Protein AF-A0A934XVD2-F1 (afdb_monomer_lite)

Foldseek 3Di:
DVVVVVVVVVVVVCQQQDFDQQVVVRDTGGNVVLVVVLVVQVVCVVVVNDDDRDHGDD

Structure (mmCIF, N/CA/C/O backbone):
data_AF-A0A934XVD2-F1
#
_entry.id   AF-A0A934XVD2-F1
#
loop_
_atom_site.group_PDB
_atom_site.id
_atom_site.type_symbol
_atom_site.label_atom_id
_atom_site.label_alt_id
_atom_site.label_comp_id
_atom_site.label_asym_id
_atom_site.label_entity_id
_atom_site.label_seq_id
_atom_site.pdbx_PDB_ins_code
_atom_site.Cartn_x
_atom_site.Cartn_y
_atom_site.Cartn_z
_atom_site.occupancy
_atom_site.B_iso_or_equiv
_atom_site.auth_seq_id
_atom_site.auth_comp_id
_atom_site.auth_asym_id
_atom_site.auth_atom_id
_atom_site.pdbx_PDB_model_num
ATOM 1 N N . MET A 1 1 ? 9.668 -7.105 -29.759 1.00 62.16 1 MET A N 1
ATOM 2 C CA . MET A 1 1 ? 8.510 -6.836 -28.869 1.00 62.16 1 MET A CA 1
ATOM 3 C C . MET A 1 1 ? 8.808 -7.123 -27.392 1.00 62.16 1 MET A C 1
ATOM 5 O O . MET A 1 1 ? 8.209 -6.467 -26.550 1.00 62.16 1 MET A O 1
ATOM 9 N N . GLU A 1 2 ? 9.740 -8.021 -27.047 1.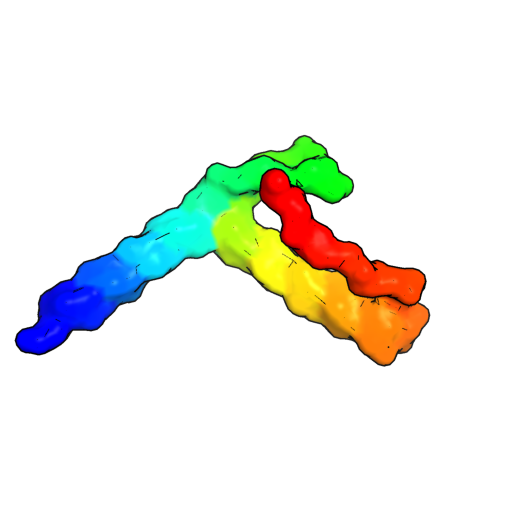00 72.81 2 GLU A N 1
ATOM 10 C CA . GLU A 1 2 ? 10.076 -8.332 -25.641 1.00 72.81 2 GLU A CA 1
ATOM 11 C C . GLU A 1 2 ? 10.659 -7.153 -24.835 1.00 72.81 2 GLU A C 1
ATOM 13 O O . GLU A 1 2 ? 10.367 -7.027 -23.645 1.00 72.81 2 GLU A O 1
ATOM 18 N N . ASP A 1 3 ? 11.401 -6.243 -25.475 1.00 88.44 3 ASP A N 1
ATOM 19 C CA . ASP A 1 3 ? 12.037 -5.108 -24.786 1.00 88.44 3 ASP A CA 1
ATOM 20 C C . ASP A 1 3 ? 11.040 -4.110 -24.186 1.00 88.44 3 ASP A C 1
ATOM 22 O O . ASP A 1 3 ? 11.286 -3.552 -23.116 1.00 88.44 3 ASP A O 1
ATOM 26 N N . GLY A 1 4 ? 9.890 -3.903 -24.837 1.00 94.38 4 GLY A N 1
ATOM 27 C CA . GLY A 1 4 ? 8.850 -3.007 -24.326 1.00 94.38 4 GLY A CA 1
ATOM 28 C C . GLY A 1 4 ? 8.234 -3.536 -23.031 1.00 94.38 4 GLY A C 1
ATOM 29 O O . GLY A 1 4 ? 8.106 -2.803 -22.051 1.00 94.38 4 GLY A O 1
ATOM 30 N N . ARG A 1 5 ? 7.935 -4.841 -22.994 1.00 95.75 5 ARG A N 1
ATOM 31 C CA . ARG A 1 5 ? 7.419 -5.515 -21.796 1.00 95.75 5 ARG A CA 1
ATOM 32 C C . ARG A 1 5 ? 8.436 -5.483 -20.658 1.00 95.75 5 ARG A C 1
ATOM 34 O O . ARG A 1 5 ? 8.059 -5.190 -19.528 1.00 95.75 5 ARG A O 1
ATOM 41 N N . ARG A 1 6 ? 9.715 -5.754 -20.945 1.00 96.44 6 ARG A N 1
ATOM 42 C CA . ARG A 1 6 ? 10.781 -5.724 -19.932 1.00 96.44 6 ARG A CA 1
ATOM 43 C C . ARG A 1 6 ? 10.912 -4.341 -19.291 1.00 96.44 6 ARG A C 1
ATOM 45 O O . ARG A 1 6 ? 10.870 -4.243 -18.070 1.00 96.44 6 ARG A O 1
ATOM 52 N N . ARG A 1 7 ? 10.975 -3.277 -20.098 1.00 96.56 7 ARG A N 1
ATOM 53 C CA . ARG A 1 7 ? 11.069 -1.893 -19.598 1.00 96.56 7 ARG A CA 1
ATOM 54 C C . ARG A 1 7 ? 9.878 -1.499 -18.732 1.00 96.56 7 ARG A C 1
ATOM 56 O O . ARG A 1 7 ? 10.060 -0.827 -17.722 1.00 96.56 7 ARG A O 1
ATOM 63 N N . LEU A 1 8 ? 8.673 -1.924 -19.112 1.00 97.38 8 LEU A N 1
ATOM 64 C CA . LEU A 1 8 ? 7.472 -1.665 -18.321 1.00 97.38 8 LEU A CA 1
ATOM 65 C C . LEU A 1 8 ? 7.540 -2.354 -16.953 1.00 97.38 8 LEU A C 1
ATOM 67 O O . LEU A 1 8 ? 7.254 -1.718 -15.942 1.00 97.38 8 LEU A O 1
ATOM 71 N N . ILE A 1 9 ? 7.951 -3.626 -16.918 1.00 97.00 9 ILE A N 1
ATOM 72 C CA . ILE A 1 9 ? 8.120 -4.376 -15.666 1.00 97.00 9 ILE A CA 1
ATOM 73 C C . ILE A 1 9 ? 9.167 -3.692 -14.781 1.00 97.00 9 ILE A C 1
ATOM 75 O O . ILE A 1 9 ? 8.903 -3.439 -13.613 1.00 97.00 9 ILE A O 1
ATOM 79 N N . GLU A 1 10 ? 10.322 -3.315 -15.330 1.00 97.62 10 GLU A N 1
ATOM 80 C CA . GLU A 1 10 ? 11.373 -2.629 -14.566 1.00 97.62 10 GLU A CA 1
ATOM 81 C C . GLU A 1 10 ? 10.912 -1.280 -13.998 1.00 97.62 10 GLU A C 1
ATOM 83 O O . GLU A 1 10 ? 11.215 -0.955 -12.850 1.00 97.62 10 GLU A O 1
ATOM 88 N N . ALA A 1 11 ? 10.175 -0.488 -14.782 1.00 97.75 11 ALA A N 1
ATOM 89 C CA . ALA A 1 11 ? 9.614 0.777 -14.317 1.00 97.75 11 ALA A CA 1
ATOM 90 C C . ALA A 1 11 ? 8.586 0.559 -13.197 1.00 97.75 11 ALA A C 1
ATOM 92 O O . ALA A 1 11 ? 8.614 1.269 -12.191 1.00 97.75 11 ALA A O 1
ATOM 93 N N . HIS A 1 12 ? 7.726 -0.451 -13.340 1.00 97.94 12 HIS A N 1
ATOM 94 C CA . HIS A 1 12 ? 6.745 -0.816 -12.325 1.00 97.94 12 HIS A CA 1
ATOM 95 C C . HIS A 1 12 ? 7.412 -1.267 -11.020 1.00 97.94 12 HIS A C 1
ATOM 97 O O . HIS A 1 12 ? 7.068 -0.762 -9.953 1.00 97.94 12 HIS A O 1
ATOM 103 N N . GLU A 1 13 ? 8.404 -2.157 -11.089 1.00 98.12 13 GLU A N 1
ATOM 104 C CA . GLU A 1 13 ? 9.145 -2.619 -9.910 1.00 98.12 13 GLU A CA 1
ATOM 105 C C . GLU A 1 13 ? 9.845 -1.454 -9.194 1.00 98.12 13 GLU A C 1
ATOM 107 O O . GLU A 1 13 ? 9.772 -1.343 -7.968 1.00 98.12 13 GLU A O 1
ATOM 112 N N . LYS A 1 14 ? 10.447 -0.519 -9.945 1.00 98.00 14 LYS A N 1
ATOM 113 C CA . LYS A 1 14 ? 11.029 0.710 -9.378 1.00 98.00 14 LYS A CA 1
ATOM 114 C C . LYS A 1 14 ? 9.984 1.576 -8.676 1.00 98.00 14 LYS A C 1
ATOM 116 O O . LYS A 1 14 ? 10.241 2.073 -7.580 1.00 98.00 14 LYS A O 1
ATOM 121 N N . GLN A 1 15 ? 8.804 1.740 -9.269 1.00 97.50 15 GLN A N 1
ATOM 122 C CA . GLN A 1 15 ? 7.715 2.495 -8.652 1.00 97.50 15 GLN A CA 1
ATOM 123 C C . GLN A 1 15 ? 7.217 1.817 -7.366 1.00 97.50 15 GLN A C 1
ATOM 125 O O . GLN A 1 15 ? 7.028 2.484 -6.354 1.00 97.50 15 GLN A O 1
ATOM 130 N N . MET A 1 16 ? 7.067 0.491 -7.364 1.00 97.94 16 MET A N 1
ATOM 131 C CA . MET A 1 16 ? 6.657 -0.279 -6.182 1.00 97.94 16 MET A CA 1
ATOM 132 C C . MET A 1 16 ? 7.658 -0.181 -5.025 1.00 97.94 16 MET A C 1
ATOM 134 O O . MET A 1 16 ? 7.252 -0.179 -3.861 1.00 97.94 16 MET A O 1
ATOM 138 N N . ALA A 1 17 ? 8.949 -0.065 -5.338 1.00 97.94 17 ALA A N 1
ATOM 139 C CA . ALA A 1 17 ? 10.021 0.117 -4.363 1.00 97.94 17 ALA A CA 1
ATOM 140 C C . ALA A 1 17 ? 10.230 1.580 -3.928 1.00 97.94 17 ALA A C 1
ATOM 142 O O . ALA A 1 17 ? 11.024 1.830 -3.022 1.00 97.94 17 ALA A O 1
ATOM 143 N N . THR A 1 18 ? 9.551 2.548 -4.554 1.00 96.31 18 THR A N 1
ATOM 144 C CA . THR A 1 18 ? 9.748 3.974 -4.259 1.00 96.31 18 THR A CA 1
ATOM 145 C C . THR A 1 18 ? 9.337 4.279 -2.813 1.00 96.31 18 THR A C 1
ATOM 147 O O . THR A 1 18 ? 8.201 3.973 -2.435 1.00 96.31 18 THR A O 1
ATOM 150 N N . PRO A 1 19 ? 10.228 4.877 -1.997 1.00 96.31 19 PRO A N 1
ATOM 151 C CA . PRO A 1 19 ? 9.879 5.342 -0.663 1.00 96.31 19 PRO A CA 1
ATOM 152 C C . PRO A 1 19 ? 8.938 6.545 -0.749 1.00 96.31 19 PRO A C 1
ATOM 154 O O . PRO A 1 19 ? 9.278 7.557 -1.361 1.00 96.31 19 PRO A O 1
ATOM 157 N N . VAL A 1 20 ? 7.773 6.450 -0.117 1.00 94.81 20 VAL A N 1
ATOM 158 C CA . VAL A 1 20 ? 6.783 7.528 -0.028 1.00 94.81 20 VAL A CA 1
ATOM 159 C C . VAL A 1 20 ? 6.370 7.753 1.430 1.00 94.81 20 VAL A C 1
ATOM 161 O O . VAL A 1 20 ? 6.436 6.818 2.239 1.00 94.81 20 VAL A O 1
ATOM 164 N N . PRO A 1 21 ? 5.962 8.978 1.804 1.00 94.19 21 PRO A N 1
ATOM 165 C CA . PRO A 1 21 ? 5.419 9.241 3.128 1.00 94.19 21 PRO A CA 1
ATOM 166 C C . PRO A 1 21 ? 4.157 8.414 3.383 1.00 94.19 21 PRO A C 1
ATOM 168 O O . PRO A 1 21 ? 3.271 8.317 2.529 1.00 94.19 21 PRO A O 1
ATOM 171 N N . TYR A 1 22 ? 4.054 7.862 4.589 1.00 92.06 22 TYR A N 1
ATOM 172 C CA . TYR A 1 22 ? 2.861 7.204 5.096 1.00 92.06 22 TYR A CA 1
ATOM 173 C C . TYR A 1 22 ? 2.364 7.920 6.363 1.00 92.06 22 TYR A C 1
ATOM 175 O O . TYR A 1 22 ? 2.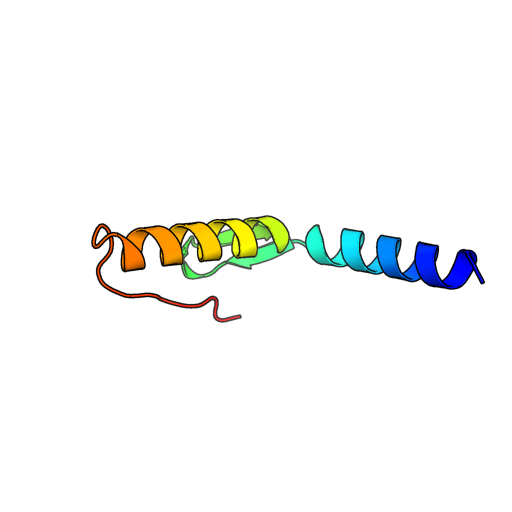735 7.549 7.485 1.00 92.06 22 TYR A O 1
ATOM 183 N N . PRO A 1 23 ? 1.506 8.951 6.211 1.00 85.38 23 PRO A N 1
ATOM 184 C CA . PRO A 1 23 ? 1.122 9.845 7.306 1.00 85.38 23 PRO A CA 1
ATOM 185 C C . PRO A 1 23 ? 0.542 9.124 8.526 1.00 85.38 23 PRO A C 1
ATOM 187 O O . PRO A 1 23 ? 0.886 9.447 9.663 1.00 85.38 23 PRO A O 1
ATOM 190 N N . ARG A 1 24 ? -0.275 8.086 8.301 1.00 84.12 24 ARG A N 1
ATOM 191 C CA . ARG A 1 24 ? -0.949 7.318 9.361 1.00 84.12 24 ARG A CA 1
ATOM 192 C C . ARG A 1 24 ? 0.030 6.652 10.332 1.00 84.12 24 ARG A C 1
ATOM 194 O O . ARG A 1 24 ? -0.264 6.548 11.519 1.00 84.12 24 ARG A O 1
ATOM 201 N N . LYS A 1 25 ? 1.193 6.227 9.832 1.00 86.94 25 LYS A N 1
ATOM 202 C CA . LYS A 1 25 ? 2.259 5.601 10.625 1.00 86.94 25 LYS A CA 1
ATOM 203 C C . LYS A 1 25 ? 3.430 6.534 10.924 1.00 86.94 25 LYS A C 1
ATOM 205 O O . LYS A 1 25 ? 4.333 6.137 11.653 1.00 86.94 25 LYS A O 1
ATOM 210 N N . LYS A 1 26 ? 3.397 7.770 10.409 1.00 90.81 26 LYS A N 1
ATOM 211 C CA . LYS A 1 26 ? 4.476 8.764 10.533 1.00 90.81 26 LYS A CA 1
ATOM 212 C C . LYS A 1 26 ? 5.837 8.201 10.096 1.00 90.81 26 LYS A C 1
ATOM 214 O O . LYS A 1 26 ? 6.862 8.507 10.697 1.00 90.81 26 LYS A O 1
ATOM 219 N N . GLU A 1 27 ? 5.836 7.371 9.055 1.00 93.62 27 GLU A N 1
ATOM 220 C CA . GLU A 1 27 ? 7.037 6.743 8.495 1.00 93.62 27 GLU A CA 1
ATOM 221 C C . GLU A 1 27 ? 7.121 6.981 6.982 1.00 93.62 27 GLU A C 1
ATOM 223 O O . GLU A 1 27 ? 6.114 7.266 6.338 1.00 93.62 27 GLU A O 1
ATOM 228 N N . THR A 1 28 ? 8.315 6.835 6.410 1.00 95.56 28 THR A N 1
ATOM 229 C CA . THR A 1 28 ? 8.514 6.740 4.957 1.00 95.56 28 THR A CA 1
ATOM 230 C C . THR A 1 28 ? 8.749 5.276 4.616 1.00 95.56 28 THR A C 1
ATOM 232 O O . THR A 1 28 ? 9.617 4.636 5.210 1.00 95.56 28 THR A O 1
ATOM 235 N N . THR A 1 29 ? 7.987 4.724 3.675 1.00 95.94 29 THR A N 1
ATOM 236 C CA . THR A 1 29 ? 8.079 3.301 3.331 1.00 95.94 29 THR A CA 1
ATOM 237 C C . THR A 1 29 ? 7.802 3.040 1.855 1.00 95.94 29 THR A C 1
ATOM 239 O O . THR A 1 29 ? 7.378 3.936 1.131 1.00 95.94 29 THR A O 1
ATOM 242 N N 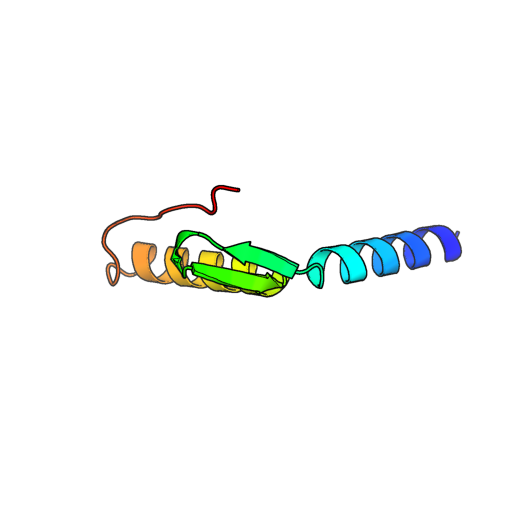. ALA A 1 30 ? 8.081 1.825 1.384 1.00 97.31 30 ALA A N 1
ATOM 243 C CA . ALA A 1 30 ? 7.854 1.455 -0.009 1.00 97.31 30 ALA A CA 1
ATOM 244 C C . ALA A 1 30 ? 6.354 1.427 -0.342 1.00 97.31 30 ALA A C 1
ATOM 246 O O . ALA A 1 30 ? 5.554 0.900 0.436 1.00 97.31 30 ALA A O 1
ATOM 247 N N . LEU A 1 31 ? 5.982 1.904 -1.534 1.00 95.75 31 LEU A N 1
ATOM 248 C CA . LEU A 1 31 ? 4.595 1.888 -2.014 1.00 95.75 31 LEU A CA 1
ATOM 249 C C . LEU A 1 31 ? 3.966 0.484 -1.950 1.00 95.75 31 LEU A C 1
ATOM 251 O O . LEU A 1 31 ? 2.815 0.343 -1.538 1.00 95.75 31 LEU A O 1
ATOM 255 N N . ARG A 1 32 ? 4.738 -0.568 -2.267 1.00 97.44 32 ARG A N 1
ATOM 256 C CA . ARG A 1 32 ? 4.296 -1.968 -2.134 1.00 97.44 32 ARG A CA 1
ATOM 257 C C . ARG A 1 32 ? 3.804 -2.298 -0.724 1.00 97.44 32 ARG A C 1
ATOM 259 O O . ARG A 1 32 ? 2.738 -2.888 -0.578 1.00 97.44 32 ARG A O 1
ATOM 266 N N . ARG A 1 33 ? 4.537 -1.873 0.309 1.00 96.12 33 ARG A N 1
ATOM 267 C CA . ARG A 1 33 ? 4.161 -2.133 1.705 1.00 96.12 33 ARG A CA 1
ATOM 268 C C . ARG A 1 33 ? 2.859 -1.427 2.072 1.00 96.12 33 ARG A C 1
ATOM 270 O O . ARG A 1 33 ? 2.032 -2.010 2.762 1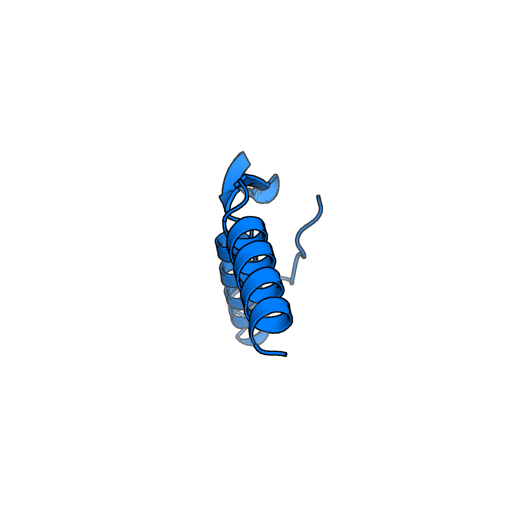.00 96.12 33 ARG A O 1
ATOM 277 N N . ILE A 1 34 ? 2.643 -0.207 1.581 1.00 95.31 34 ILE A N 1
ATOM 278 C CA . ILE A 1 34 ? 1.383 0.516 1.805 1.00 95.31 34 ILE A CA 1
ATOM 279 C C . ILE A 1 34 ? 0.211 -0.261 1.195 1.00 95.31 34 ILE A C 1
ATOM 281 O O . ILE A 1 34 ? -0.795 -0.457 1.871 1.00 95.31 34 ILE A O 1
ATOM 285 N N . ILE A 1 35 ? 0.348 -0.761 -0.037 1.00 95.19 35 ILE A N 1
ATOM 286 C CA . ILE A 1 35 ? -0.694 -1.560 -0.706 1.00 95.19 35 ILE A CA 1
ATOM 287 C C . ILE A 1 35 ? -1.012 -2.837 0.088 1.00 95.19 35 ILE A C 1
ATOM 289 O O . ILE A 1 35 ? -2.181 -3.129 0.342 1.00 95.19 35 ILE A O 1
ATOM 293 N N . GLU A 1 36 ? 0.011 -3.579 0.517 1.00 96.19 36 GLU A N 1
ATOM 294 C CA . GLU A 1 36 ? -0.156 -4.800 1.320 1.00 96.19 36 GLU A CA 1
ATOM 295 C C . GLU A 1 36 ? -0.866 -4.520 2.652 1.00 96.19 36 GLU A C 1
ATOM 297 O O . GLU A 1 36 ? -1.757 -5.263 3.072 1.00 96.19 36 GLU A O 1
ATOM 302 N N . GLU A 1 37 ? -0.505 -3.425 3.317 1.00 94.75 37 GLU A N 1
ATOM 303 C CA . GLU A 1 37 ? -1.138 -3.021 4.566 1.00 94.75 37 GLU A CA 1
ATOM 304 C C . GLU A 1 37 ? -2.589 -2.565 4.373 1.00 94.75 37 GLU A C 1
ATOM 306 O O . GLU A 1 37 ? -3.429 -2.873 5.218 1.00 94.75 37 GLU A O 1
ATOM 311 N N . GLN A 1 38 ? -2.914 -1.888 3.269 1.00 94.50 38 GLN A N 1
ATOM 312 C CA . GLN A 1 38 ? -4.292 -1.511 2.933 1.00 94.50 38 GLN A CA 1
ATOM 313 C C . GLN A 1 38 ? -5.163 -2.743 2.672 1.00 94.50 38 GLN A C 1
ATOM 315 O O . GLN A 1 38 ? -6.287 -2.811 3.170 1.00 94.50 38 GLN A O 1
ATOM 320 N N . ALA A 1 39 ? -4.630 -3.755 1.978 1.00 96.06 39 ALA A N 1
ATOM 321 C CA . ALA A 1 39 ? -5.324 -5.025 1.777 1.00 96.06 39 ALA A CA 1
ATOM 322 C C . ALA A 1 39 ? -5.620 -5.727 3.114 1.00 96.06 39 ALA A C 1
ATOM 324 O O . ALA A 1 39 ? -6.731 -6.213 3.330 1.00 96.06 39 ALA A O 1
ATOM 325 N N . ARG A 1 40 ? -4.658 -5.720 4.047 1.00 95.31 40 ARG A N 1
ATOM 326 C CA . ARG A 1 40 ? -4.856 -6.262 5.400 1.00 95.31 40 ARG A CA 1
ATOM 327 C C . ARG A 1 40 ? -5.869 -5.452 6.207 1.00 95.31 40 ARG A C 1
ATOM 329 O O . ARG A 1 40 ? -6.729 -6.036 6.854 1.00 95.31 40 ARG A O 1
ATOM 336 N N . HIS A 1 41 ? -5.794 -4.122 6.158 1.00 94.00 41 HIS A N 1
ATOM 337 C CA . HIS A 1 41 ? -6.750 -3.252 6.850 1.00 94.00 41 HIS A CA 1
ATOM 338 C C . HIS A 1 41 ? -8.174 -3.494 6.344 1.00 94.00 41 HIS A C 1
ATOM 340 O O . HIS A 1 41 ? -9.095 -3.625 7.145 1.00 94.00 41 HIS A O 1
ATOM 346 N N . LEU A 1 42 ? -8.350 -3.630 5.027 1.00 96.00 42 LEU A N 1
ATOM 347 C CA . LEU A 1 42 ? -9.635 -3.977 4.429 1.00 96.00 42 LEU A CA 1
ATOM 348 C C . LEU A 1 42 ? -10.135 -5.350 4.896 1.00 96.00 42 LEU A C 1
ATOM 350 O O . LEU A 1 42 ? -11.300 -5.465 5.265 1.00 96.00 42 LEU A O 1
ATOM 354 N N . ALA A 1 43 ? -9.269 -6.368 4.926 1.00 97.31 43 ALA A N 1
ATOM 355 C CA . ALA A 1 43 ? -9.634 -7.693 5.425 1.00 97.31 43 ALA A CA 1
ATOM 356 C C . ALA A 1 43 ? -10.138 -7.632 6.876 1.00 97.31 43 ALA A C 1
ATOM 358 O O . ALA A 1 43 ? -11.207 -8.158 7.172 1.00 97.31 43 ALA A O 1
ATOM 359 N N . ASN A 1 44 ? -9.439 -6.907 7.751 1.00 96.81 44 ASN A N 1
ATOM 360 C CA . ASN A 1 44 ? -9.842 -6.744 9.149 1.00 96.81 44 ASN A CA 1
ATOM 361 C C . ASN A 1 44 ? -11.193 -6.023 9.285 1.00 96.81 44 ASN A C 1
ATOM 363 O O . ASN A 1 44 ? -11.984 -6.359 10.160 1.00 96.81 44 ASN A O 1
ATOM 367 N N . VAL A 1 45 ? -11.490 -5.051 8.417 1.00 97.00 45 VAL A N 1
ATOM 368 C CA . VAL A 1 45 ? -12.804 -4.384 8.390 1.00 97.00 45 VAL A CA 1
ATOM 369 C C . VAL A 1 45 ? -13.903 -5.358 7.961 1.00 97.00 45 VAL A C 1
ATOM 371 O O . VAL A 1 45 ? -14.946 -5.417 8.605 1.00 97.00 45 VAL A O 1
ATOM 374 N N . VAL A 1 46 ? -13.670 -6.157 6.915 1.00 97.38 46 VAL A N 1
ATOM 375 C CA . VAL A 1 46 ? -14.633 -7.169 6.438 1.00 97.38 46 VAL A CA 1
ATOM 376 C C . VAL A 1 46 ? -14.900 -8.240 7.500 1.00 97.38 46 VAL A C 1
ATOM 378 O O . VAL A 1 46 ? -16.031 -8.699 7.633 1.00 97.38 46 VAL A O 1
ATOM 381 N N . LEU A 1 47 ? -13.881 -8.609 8.276 1.00 97.81 47 LEU A N 1
ATOM 382 C CA . LEU A 1 47 ? -13.986 -9.569 9.377 1.00 97.81 47 LEU A CA 1
ATOM 383 C C . LEU A 1 47 ? -14.585 -8.969 10.665 1.00 97.81 47 LEU A C 1
ATOM 385 O O . LEU A 1 47 ? -14.833 -9.705 11.616 1.00 97.81 47 LEU A O 1
ATOM 389 N N . GLY A 1 48 ? -14.833 -7.655 10.716 1.00 96.50 48 GLY A N 1
ATOM 390 C CA . GLY A 1 48 ? -15.349 -6.968 11.907 1.00 96.50 48 GLY A CA 1
ATOM 391 C C . GLY A 1 48 ? -14.308 -6.738 13.012 1.00 96.50 48 GLY A C 1
ATOM 392 O O . GLY A 1 48 ? -14.664 -6.375 14.129 1.00 96.50 48 GLY A O 1
ATOM 393 N N . GLU A 1 49 ? -13.022 -6.924 12.711 1.00 96.31 49 GLU A N 1
ATOM 394 C CA . GLU A 1 49 ? -11.892 -6.748 13.634 1.00 96.31 49 GLU A CA 1
ATOM 395 C C . GLU A 1 49 ? -11.399 -5.291 13.705 1.00 96.31 49 GLU A C 1
ATOM 397 O O . GLU A 1 49 ? -10.660 -4.914 14.615 1.00 96.31 49 GLU A O 1
ATOM 402 N N . ALA A 1 50 ? -11.799 -4.454 12.745 1.00 92.38 50 ALA A N 1
ATOM 403 C CA . ALA A 1 50 ? -11.499 -3.027 12.701 1.00 92.38 50 ALA A CA 1
ATOM 404 C C . ALA A 1 50 ? -12.765 -2.209 12.406 1.00 92.38 50 ALA A C 1
ATOM 406 O O . ALA A 1 50 ? -13.651 -2.664 11.691 1.00 92.38 50 ALA A O 1
ATOM 407 N N . GLY A 1 51 ? -12.831 -0.980 12.934 1.00 91.31 51 GLY A N 1
ATOM 408 C CA . GLY A 1 51 ? -14.036 -0.144 12.858 1.00 91.31 51 GLY A CA 1
ATOM 409 C C . GLY A 1 51 ? -14.456 0.239 11.434 1.00 91.31 51 GLY A C 1
ATOM 410 O O . GLY A 1 51 ? -15.562 -0.075 11.011 1.00 91.31 51 GLY A O 1
ATOM 411 N N . SER A 1 52 ? -13.593 0.935 10.688 1.00 92.38 52 SER A N 1
ATOM 412 C CA . SER A 1 52 ? -13.880 1.344 9.307 1.00 92.38 52 SER A CA 1
ATOM 413 C C . SER A 1 52 ? -12.630 1.363 8.431 1.00 92.38 52 SER A C 1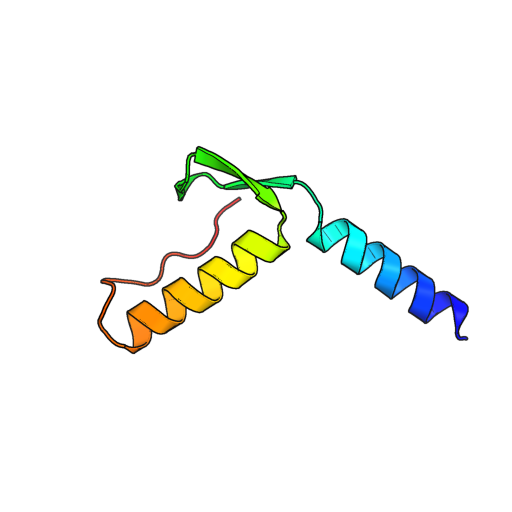
ATOM 415 O O . SER A 1 52 ? -11.493 1.508 8.904 1.00 92.38 52 SER A O 1
ATOM 417 N N . TYR A 1 53 ? -12.835 1.197 7.123 1.00 92.50 53 TYR A N 1
ATOM 418 C CA . TYR A 1 53 ? -11.754 1.307 6.152 1.00 92.50 53 TYR A CA 1
ATOM 419 C C . TYR A 1 53 ? -11.333 2.771 5.997 1.00 92.50 53 TYR A C 1
ATOM 421 O O . TYR A 1 53 ? -12.167 3.655 5.820 1.00 92.50 53 TYR A O 1
ATOM 429 N N . GLN A 1 54 ? -10.025 3.010 6.067 1.00 89.81 54 GLN A N 1
ATOM 430 C CA . GLN A 1 54 ? -9.404 4.312 5.850 1.00 89.81 54 GLN A CA 1
ATOM 431 C C . GLN A 1 54 ? -8.338 4.127 4.776 1.00 89.81 54 GLN A C 1
ATOM 433 O O . GLN A 1 54 ? -7.326 3.467 5.029 1.00 89.81 54 GLN A O 1
ATOM 438 N N . GLY A 1 55 ? -8.605 4.670 3.588 1.00 88.75 55 GLY A N 1
ATOM 439 C CA . GLY A 1 55 ? -7.703 4.575 2.447 1.00 88.75 55 GLY A CA 1
ATOM 440 C C . GLY A 1 55 ? -6.387 5.316 2.675 1.00 88.75 55 GLY A C 1
ATOM 441 O O . GLY A 1 55 ? -6.245 6.120 3.596 1.00 88.75 55 GLY A O 1
ATOM 442 N N . TYR A 1 56 ? -5.408 5.027 1.823 1.00 87.56 56 TYR A N 1
ATOM 443 C CA . TYR A 1 56 ? -4.192 5.826 1.757 1.00 87.56 56 TYR A CA 1
ATOM 444 C C . TYR A 1 56 ? -4.495 7.196 1.132 1.00 87.56 56 TYR A C 1
ATOM 446 O O . TYR A 1 56 ? -5.029 7.259 0.026 1.00 87.56 56 TYR A O 1
ATOM 454 N N . GLU A 1 57 ? -4.121 8.264 1.835 1.00 84.31 57 GLU A N 1
ATOM 455 C CA . GLU A 1 57 ? -4.144 9.648 1.354 1.00 84.31 57 GLU A CA 1
ATOM 456 C C . GLU A 1 57 ? -2.696 10.162 1.323 1.00 84.31 57 GLU A C 1
ATOM 458 O O . GLU A 1 57 ? -1.962 9.998 2.305 1.00 84.31 57 GLU A O 1
ATOM 463 N N . ALA A 1 58 ? -2.285 10.696 0.168 1.00 70.44 58 ALA A N 1
ATOM 464 C CA . ALA A 1 58 ? -0.927 11.162 -0.123 1.00 70.44 58 ALA A CA 1
ATOM 465 C C . ALA A 1 58 ? -0.780 12.670 0.093 1.00 70.44 58 ALA A C 1
ATOM 467 O O . ALA A 1 58 ? -1.742 13.401 -0.240 1.00 70.44 58 ALA A O 1
#

Sequence (58 aa):
MEDGRRRLIEAHEKQMATPVPYPRKKETTALRRIIEEQARHLANVVLGEAGSYQGYEA

Radius of gyration: 15.0 Å; chains: 1; bounding box: 27×21×42 Å

pLDDT: mean 93.14, std 6.85, range [62.16, 98.12]

Secondary structure (DSSP, 8-state):
-HHHHHHHHHHHHHHHT-EEEEGGGTEEEEHHHHHHHHHHHHHHHHTTSSS-------

=== Feature glossary ===
The record interleaves many kinds of information about one protein. Here is each kind framed as the question it answers.

Q: What known structures does this most resemble?
A: Structural nearest neighbors (via Foldseek easy-search vs the PDB). Reported per hit: target PDB id, E-value, and alignment TM-score. A TM-score above ~0.5 is the conventional threshold for 'same fold'.

Q: Where is each backbone atom in 3D?
A: The mmCIF table is the protein's shape written out atom by atom. For each backbone N, Cα, C, and carbonyl O, it records an (x, y, z) coordinate triple in Å plus the residue type, chain letter, and residue number.

Q: What are the backbone torsion angles?
A: The φ/ψ torsion pair specifies the backbone conformation at each residue. φ rotates about the N–Cα bond, ψ about the Cα–C bond. Steric clashes forbid most of the (φ, ψ) plane — the allowed regions (α-helix basin, β-sheet basin, left-handed helix) are the Ramachandran-allowed regions.

Q: Which residues are buried vs exposed?
A: Solvent-accessible surface area (SASA) is the area in Å² traced out by the centre of a 1.4 Å probe sphere (a water molecule) rolled over the protein's van der Waals surface (Shrake–Rupley / Lee–Richards construction). Buried residues have near-zero SASA; fully exposed residues can exceed 200 Å². The total SASA scales roughly with the number of surface residues.

Q: How confident is the AlphaFold model at each residue?
A: pLDDT is the predicted lDDT-Cα score: AlphaFold's confidence that the local environment of each residue (all inter-atomic distances within 15 Å) is correctly placed. It is a per-residue number between 0 and 100, with higher meaning more reliable.

Q: What does the local fold look like, residue by residue?
A: 3Di is Foldseek's structural alphabet. Each residue is assigned one of twenty discrete states based on how its Cα sits relative to its spatial (not sequential) neighbors. Aligning 3Di strings finds structural homologs roughly as well as full 3D superposition, but orders of magnitude faster.

Q: How big and how compact is the whole molecule?
A: Radius of gyration (Rg) is the root-mean-square distance of Cα atoms from their centroid — a single number for overall size and compactness. A globular domain of N residues has Rg ≈ 2.2·N^0.38 Å; an extended or disordered chain has a much larger Rg. The Cα contact count is the number of residue pairs whose Cα atoms are within 8 Å and are more than four positions apart in sequence — a standard proxy for tertiary packing density. The bounding box is the smallest axis-aligned box enclosing all Cα atoms.

Q: Which residues are in helices, strands, or loops?
A: DSSP 8-state secondary structure assigns each residue one of H (α-helix), G (3₁₀-helix), I (π-helix), E (extended β-strand), B (isolated β-bridge), T (hydrogen-bonded turn), S (bend), or '-' (coil). The assignment is computed from backbone hydrogen-bond geometry via the Kabsch–Sander algorithm.

Q: How mobile is each atom in the crystal?
A: Crystallographic B-factors measure how much each atom's electron density is smeared out, in Å². They rise in mobile loops and surface residues and fall in the buried interior. In AlphaFold models this column is repurposed to hold pLDDT instead.

Q: What if only a Cα trace is available?
A: P-SEA three-state annotation labels each residue as helix, strand, or coil based purely on the geometry of the Cα trace. It serves as a fallback when the full backbone (and thus DSSP) is unavailable.

Q: What family and function is it annotated with?
A: Database cross-references. InterPro integrates a dozen domain/family signature databases into unified entries with residue-range hits. GO terms attach function/process/location labels with evidence codes. CATH codes position the fold in a four-level structural taxonomy. Organism is the NCBI-taxonomy species name.

Q: Are the domains correctly placed relative to each other?
A: Predicted Aligned Error (PAE) is an AlphaFold confidence matrix: entry (i, j) is the expected error in the position of residue j, in ångströms, when the prediction is superimposed on the true structure at residue i. Low PAE within a block of residues means that block is internally rigid and well-predicted; high PAE between two blocks means their relative placement is uncertain even if each block individually is confident.

Q: What do the diagnostic plots show?
A: Three diagnostic plots accompany the record. The Cα contact map visualizes the tertiary structure as a 2D adjacency matrix (8 Å cutoff, sequence-local contacts suppressed). The Ramachandran plot shows the distribution of backbone (φ, ψ) torsions, with points in the α and β basins reflecting secondary structure content. The PAE plot shows AlphaFold's inter-residue confidence as a color matrix.

Q: What is the amino-acid chain?
A: Primary structure: the covalent order of the twenty standard amino acids along the backbone. Two proteins with the same sequence will (almost always) fold to the same structure; two with 30% identity often share a fold but not the details.

Q: What do the rendered images show?
A: The six renders are orthographic views along the three Cartesian axes in both directions. Representation (cartoon, sticks, or surface) and color scheme (sequence-rainbow or by-chain) vary across proteins so the training set covers all the common v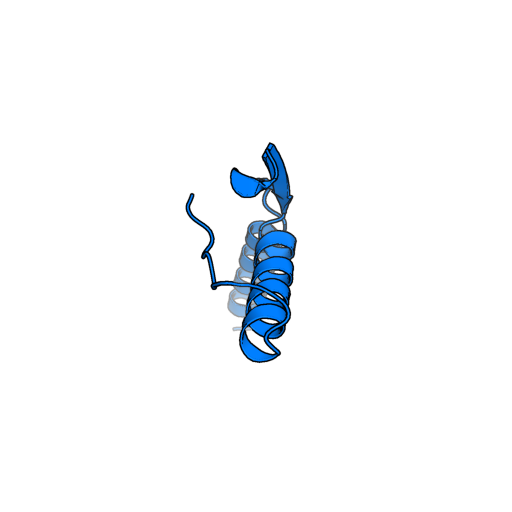isualization conventions.